Protein AF-A0A533VDF6-F1 (afdb_monomer)

Mean predicted aligned error: 5.84 Å

Structure (mmCIF, N/CA/C/O backbone):
data_AF-A0A533VDF6-F1
#
_entry.id   AF-A0A533VDF6-F1
#
loop_
_atom_site.group_PDB
_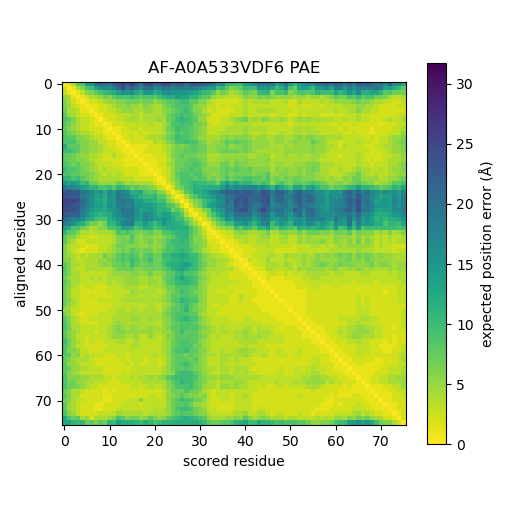atom_site.id
_atom_site.type_symbol
_atom_site.label_atom_id
_atom_site.label_alt_id
_atom_site.label_comp_id
_atom_site.label_asym_id
_atom_site.label_entity_id
_atom_site.label_seq_id
_atom_site.pdbx_PDB_ins_code
_atom_site.Cartn_x
_atom_site.Cartn_y
_atom_site.Cartn_z
_atom_site.occupancy
_atom_site.B_iso_or_equiv
_atom_site.auth_seq_id
_atom_site.auth_comp_id
_atom_site.auth_asym_id
_atom_site.auth_atom_id
_atom_site.pdbx_PDB_model_num
ATOM 1 N N . MET A 1 1 ? -22.555 -0.398 7.830 1.00 52.59 1 MET A N 1
ATOM 2 C CA . MET A 1 1 ? -21.725 0.562 7.068 1.00 52.59 1 MET A CA 1
ATOM 3 C C . MET A 1 1 ? -20.415 -0.141 6.749 1.00 52.59 1 MET A C 1
ATOM 5 O O . MET A 1 1 ? -19.791 -0.634 7.678 1.00 52.59 1 MET A O 1
ATOM 9 N N . LEU A 1 2 ? -20.052 -0.318 5.475 1.00 58.50 2 LEU A N 1
ATOM 10 C CA . LEU A 1 2 ? -18.781 -0.971 5.133 1.00 58.50 2 LEU A CA 1
ATOM 11 C C . LEU A 1 2 ? -17.618 -0.080 5.604 1.00 58.50 2 LEU A C 1
ATOM 13 O O . LEU A 1 2 ? -17.686 1.131 5.369 1.00 58.50 2 LEU A O 1
ATOM 17 N N . PRO A 1 3 ? -16.584 -0.633 6.264 1.00 76.06 3 PRO A N 1
ATOM 18 C CA . PRO A 1 3 ? -15.437 0.157 6.686 1.00 76.06 3 PRO A CA 1
ATOM 19 C C . PRO A 1 3 ? -14.745 0.714 5.440 1.00 76.06 3 PRO A C 1
ATOM 21 O O . PRO A 1 3 ? -14.359 -0.039 4.546 1.00 76.06 3 PRO A O 1
ATOM 24 N N . LYS A 1 4 ? -14.646 2.042 5.368 1.00 84.31 4 LYS A N 1
ATOM 25 C CA . LYS A 1 4 ? -13.857 2.737 4.351 1.00 84.31 4 LYS A CA 1
ATOM 26 C C . LYS A 1 4 ? -12.484 3.023 4.938 1.00 84.31 4 LYS A C 1
ATOM 28 O O . LYS A 1 4 ? -12.407 3.523 6.058 1.00 84.31 4 LYS A O 1
ATOM 33 N N . ILE A 1 5 ? -11.435 2.730 4.184 1.00 87.75 5 ILE A N 1
ATOM 34 C CA . ILE A 1 5 ? -10.053 3.045 4.562 1.00 87.75 5 ILE A CA 1
ATOM 35 C C . ILE A 1 5 ? -9.506 4.111 3.628 1.00 87.75 5 ILE A C 1
ATOM 37 O O . ILE A 1 5 ? -9.934 4.207 2.475 1.00 87.75 5 ILE A O 1
ATOM 41 N N . LYS A 1 6 ? -8.575 4.919 4.135 1.00 87.44 6 LYS A N 1
ATOM 42 C CA . LYS A 1 6 ? -7.846 5.890 3.326 1.00 87.44 6 LYS A CA 1
ATOM 43 C C . LYS A 1 6 ? -6.417 5.417 3.145 1.00 8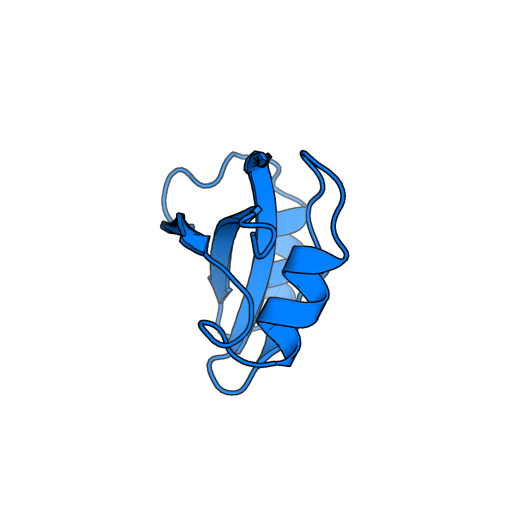7.44 6 LYS A C 1
ATOM 45 O O . LYS A 1 6 ? -5.667 5.316 4.120 1.00 87.44 6 LYS A O 1
ATOM 50 N N . CYS A 1 7 ? -6.031 5.192 1.895 1.00 87.75 7 CYS A N 1
ATOM 51 C CA . CYS A 1 7 ? -4.669 4.802 1.557 1.00 87.75 7 CYS A CA 1
ATOM 52 C C . CYS A 1 7 ? -4.098 5.687 0.455 1.00 87.75 7 CYS A C 1
ATOM 54 O O . CYS A 1 7 ? -4.815 6.195 -0.407 1.00 87.75 7 CYS A O 1
ATOM 56 N N . SER A 1 8 ? -2.781 5.814 0.463 1.00 87.12 8 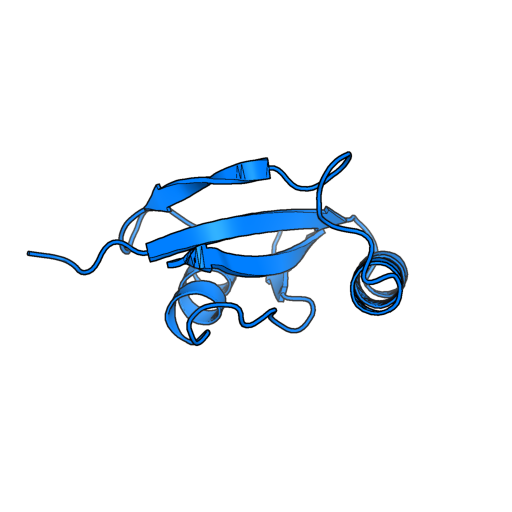SER A N 1
ATOM 57 C CA . SER A 1 8 ? -2.010 6.222 -0.701 1.00 87.12 8 SER A CA 1
ATOM 58 C C . SER A 1 8 ? -1.287 5.009 -1.274 1.00 87.12 8 SER A C 1
ATOM 60 O O . SER A 1 8 ? -1.014 4.038 -0.560 1.00 87.12 8 SER A O 1
ATOM 62 N N . HIS A 1 9 ? -0.987 5.050 -2.570 1.00 84.56 9 HIS A N 1
ATOM 63 C CA . HIS A 1 9 ? -0.202 3.997 -3.206 1.00 84.56 9 HIS A CA 1
ATOM 64 C C . HIS A 1 9 ? 0.883 4.539 -4.122 1.00 84.56 9 HIS A C 1
ATOM 66 O O . HIS A 1 9 ? 0.753 5.644 -4.628 1.00 84.56 9 HIS A O 1
ATOM 72 N N . ILE A 1 10 ? 1.927 3.753 -4.361 1.00 86.38 10 ILE A N 1
ATOM 73 C CA . ILE A 1 10 ? 2.938 4.004 -5.392 1.00 86.38 10 ILE A CA 1
ATOM 74 C C . ILE A 1 10 ? 2.957 2.782 -6.299 1.00 86.38 10 ILE A C 1
ATOM 76 O O . ILE A 1 10 ? 3.120 1.669 -5.804 1.00 86.38 10 ILE A O 1
ATOM 80 N N . LEU A 1 11 ? 2.790 2.982 -7.607 1.00 86.44 11 LEU A N 1
ATOM 81 C CA . LEU A 1 11 ? 2.886 1.923 -8.608 1.00 86.44 11 LEU A CA 1
ATOM 82 C C . LEU A 1 11 ? 4.224 2.020 -9.340 1.00 86.44 11 LEU A C 1
ATOM 84 O O . LEU A 1 11 ? 4.527 3.032 -9.971 1.00 86.44 11 LEU A O 1
ATOM 88 N N . VAL A 1 12 ? 4.999 0.943 -9.291 1.00 87.50 12 VAL A N 1
ATOM 89 C CA . VAL A 1 12 ? 6.271 0.804 -10.007 1.00 87.50 12 VAL A CA 1
ATOM 90 C C . VAL A 1 12 ? 6.280 -0.464 -10.853 1.00 87.50 12 VAL A C 1
ATOM 92 O O . VAL A 1 12 ? 5.538 -1.411 -10.594 1.00 87.50 12 VAL A O 1
ATOM 95 N N . LYS A 1 13 ? 7.133 -0.510 -11.881 1.00 86.62 13 LYS A N 1
ATOM 96 C CA . LYS A 1 13 ? 7.194 -1.672 -12.784 1.00 86.62 13 LYS A CA 1
ATOM 97 C C . LYS A 1 13 ? 8.045 -2.801 -12.211 1.00 86.62 13 LYS A C 1
ATOM 99 O O . LYS A 1 13 ? 7.778 -3.967 -12.497 1.00 86.62 13 LYS A O 1
ATOM 104 N N . LYS A 1 14 ? 9.070 -2.476 -11.417 1.00 87.88 14 LYS A N 1
ATOM 105 C CA . LYS A 1 14 ? 10.028 -3.454 -10.883 1.00 87.88 14 LYS A CA 1
ATOM 106 C C . LYS A 1 14 ? 9.966 -3.538 -9.362 1.00 87.88 14 LYS A C 1
ATOM 108 O O . LYS A 1 14 ? 9.842 -2.532 -8.674 1.00 87.88 14 LYS A O 1
ATOM 113 N N . GLN A 1 15 ? 10.167 -4.739 -8.827 1.00 86.62 15 GLN A N 1
ATOM 114 C CA . GLN A 1 15 ? 10.220 -4.965 -7.379 1.00 86.62 15 GLN A CA 1
ATOM 115 C C . GLN A 1 15 ? 11.374 -4.205 -6.708 1.00 86.62 15 GLN A C 1
ATOM 117 O O . GLN A 1 15 ? 11.211 -3.683 -5.611 1.00 86.62 15 GLN A O 1
ATOM 122 N N . SER A 1 16 ? 12.524 -4.101 -7.380 1.00 87.31 16 SER A N 1
ATOM 123 C CA . SER A 1 16 ? 13.684 -3.352 -6.881 1.00 87.31 16 SER A CA 1
ATOM 124 C C . SER A 1 16 ? 13.379 -1.865 -6.685 1.00 87.31 16 SER A C 1
ATOM 126 O O . SER A 1 16 ? 13.866 -1.260 -5.737 1.00 87.31 16 SER A O 1
ATOM 128 N N . GLU A 1 17 ? 12.546 -1.282 -7.553 1.00 84.38 17 GLU A N 1
ATOM 129 C CA . GLU A 1 17 ? 12.085 0.104 -7.418 1.00 84.38 17 GLU A CA 1
ATOM 130 C C . GLU A 1 17 ? 11.173 0.232 -6.196 1.00 84.38 17 GLU A C 1
ATOM 132 O O . GLU A 1 17 ? 11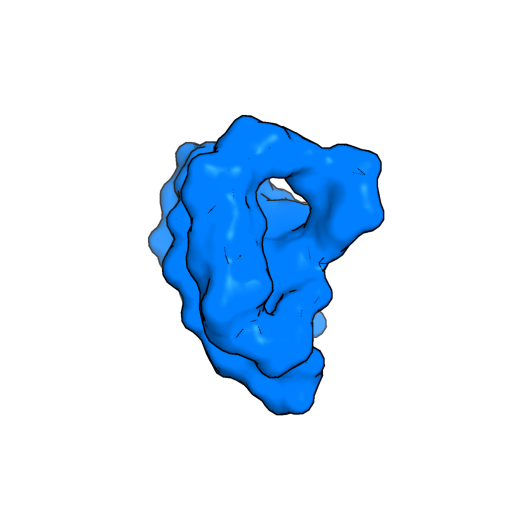.338 1.150 -5.407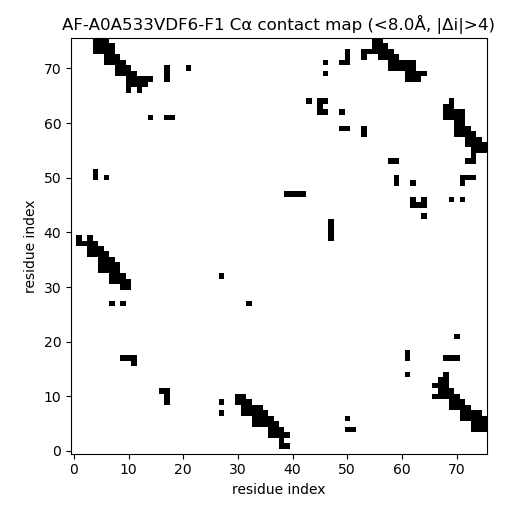 1.00 84.38 17 GLU A O 1
ATOM 137 N N . ALA A 1 18 ? 10.281 -0.738 -5.977 1.00 85.31 18 ALA A N 1
ATOM 138 C CA . ALA A 1 18 ? 9.354 -0.733 -4.847 1.00 85.31 18 ALA A CA 1
ATOM 139 C C . ALA A 1 18 ? 10.099 -0.775 -3.502 1.00 85.31 18 ALA A C 1
ATOM 141 O O . ALA A 1 18 ? 9.798 -0.012 -2.589 1.00 85.31 18 ALA A O 1
ATOM 142 N N . LEU A 1 19 ? 11.116 -1.635 -3.403 1.00 83.19 19 LEU A N 1
ATOM 143 C CA . LEU A 1 19 ? 11.985 -1.734 -2.227 1.00 83.19 19 LEU A CA 1
ATOM 144 C C . LEU A 1 19 ? 12.801 -0.456 -2.008 1.00 83.19 19 LEU A C 1
ATOM 146 O O . LEU A 1 19 ? 12.985 -0.027 -0.871 1.00 83.19 19 LEU A O 1
ATOM 150 N N . SER A 1 20 ? 13.261 0.173 -3.091 1.00 81.62 20 SER A N 1
ATOM 151 C CA . SER A 1 20 ? 13.958 1.455 -3.007 1.00 81.62 20 SER A CA 1
ATOM 152 C C . SER A 1 20 ? 13.043 2.567 -2.485 1.00 81.62 20 SER A C 1
ATOM 154 O O . SER A 1 20 ? 13.487 3.368 -1.670 1.00 81.62 20 SER A O 1
ATOM 156 N N . GLU A 1 21 ? 11.777 2.614 -2.908 1.00 78.31 21 GLU A N 1
ATOM 157 C CA . GLU A 1 21 ? 10.795 3.592 -2.409 1.00 78.31 21 GLU A CA 1
ATOM 158 C C . GLU A 1 21 ? 10.428 3.343 -0.936 1.00 78.31 21 GLU A C 1
ATOM 160 O O . GLU A 1 21 ? 10.180 4.294 -0.206 1.00 78.31 21 GLU A O 1
ATOM 165 N N . LEU A 1 22 ? 10.438 2.087 -0.471 1.00 75.44 22 LEU A N 1
ATOM 166 C CA . LEU A 1 22 ? 10.280 1.764 0.955 1.00 75.44 22 LEU A CA 1
ATOM 167 C C . LEU A 1 22 ? 11.482 2.212 1.793 1.00 75.44 22 LEU A C 1
ATOM 169 O O . LEU A 1 22 ? 11.314 2.686 2.911 1.00 75.44 22 LEU A O 1
ATOM 173 N N . SER A 1 23 ? 12.697 2.049 1.262 1.00 71.31 23 SER A N 1
ATOM 174 C CA . SER A 1 23 ? 13.932 2.417 1.963 1.00 71.31 23 SER A CA 1
ATOM 175 C C . SER A 1 23 ? 14.157 3.928 2.011 1.00 71.31 23 SER A C 1
ATOM 177 O O . SER A 1 23 ? 14.803 4.429 2.932 1.00 71.31 23 SER A O 1
ATOM 179 N N . ILE A 1 24 ? 13.679 4.656 1.005 1.00 61.88 24 ILE A N 1
ATOM 180 C CA . ILE A 1 24 ? 13.730 6.110 0.959 1.00 61.88 24 ILE A CA 1
ATOM 181 C C . ILE A 1 24 ? 12.419 6.591 1.579 1.00 61.88 24 ILE A C 1
ATOM 183 O O . ILE A 1 24 ? 11.464 6.871 0.867 1.00 61.88 24 ILE A O 1
ATOM 187 N N . ASP A 1 25 ? 12.375 6.716 2.907 1.00 54.09 25 ASP A N 1
ATOM 188 C CA . ASP A 1 25 ? 11.243 7.243 3.703 1.00 54.09 25 ASP A CA 1
ATOM 189 C C . ASP A 1 25 ? 10.952 8.745 3.420 1.00 54.09 25 ASP A C 1
ATOM 191 O O . ASP A 1 25 ? 10.604 9.547 4.287 1.00 54.09 25 ASP A O 1
ATOM 195 N N . LYS A 1 26 ? 11.165 9.197 2.180 1.00 47.84 26 LYS A N 1
ATOM 196 C CA . LYS A 1 26 ? 10.762 10.512 1.702 1.00 47.84 26 LYS A CA 1
ATOM 197 C C . LYS A 1 26 ? 9.355 10.365 1.179 1.00 47.84 26 LYS A C 1
ATOM 199 O O . LYS A 1 26 ? 9.127 9.779 0.127 1.00 47.84 26 LYS A O 1
ATOM 204 N N . GLY A 1 27 ? 8.438 10.920 1.966 1.00 46.00 27 GLY A N 1
ATOM 205 C CA . GLY A 1 27 ? 7.009 10.936 1.718 1.00 46.00 27 GLY A CA 1
ATOM 206 C C . GLY A 1 27 ? 6.641 11.062 0.244 1.00 46.00 27 GLY A C 1
ATOM 207 O O . GLY A 1 27 ? 7.303 11.751 -0.531 1.00 46.00 27 GLY A O 1
ATOM 208 N N . SER A 1 28 ? 5.537 10.396 -0.082 1.00 48.97 28 SER A N 1
ATOM 209 C CA . SER A 1 28 ? 4.874 10.147 -1.368 1.00 48.97 28 SER A CA 1
ATOM 210 C C . SER A 1 28 ? 4.625 11.360 -2.291 1.00 48.97 28 SER A C 1
ATOM 212 O O . SER A 1 28 ? 3.820 11.281 -3.211 1.00 48.97 28 SER A O 1
ATOM 214 N N . GLY A 1 29 ? 5.311 12.485 -2.109 1.00 41.91 29 GLY A N 1
ATOM 215 C CA . GLY A 1 29 ? 5.059 13.778 -2.734 1.00 41.91 29 GLY A CA 1
ATOM 216 C C . GLY A 1 29 ? 5.346 13.892 -4.231 1.00 41.91 29 GLY A C 1
ATOM 217 O O . GLY A 1 29 ? 5.146 14.975 -4.770 1.00 41.91 29 GLY A O 1
ATOM 218 N N . LYS A 1 30 ? 5.802 12.838 -4.928 1.00 50.12 30 LYS A N 1
ATOM 219 C CA . LYS A 1 30 ? 5.981 12.899 -6.398 1.00 50.12 30 LYS A CA 1
ATOM 220 C C . LYS A 1 30 ? 5.520 11.684 -7.208 1.00 50.12 30 LYS A C 1
ATOM 222 O O . LYS A 1 30 ? 5.388 11.827 -8.418 1.00 50.12 30 LYS A O 1
ATOM 227 N N . ARG A 1 31 ? 5.293 10.509 -6.606 1.00 52.78 31 ARG A N 1
ATOM 228 C CA . ARG A 1 31 ? 4.945 9.274 -7.353 1.00 52.78 31 ARG A CA 1
ATOM 229 C C . ARG A 1 31 ? 3.840 8.432 -6.718 1.00 52.78 31 ARG A C 1
ATOM 231 O O . ARG A 1 31 ? 3.510 7.383 -7.261 1.00 52.78 31 ARG A O 1
ATOM 238 N N . GLY A 1 32 ? 3.258 8.889 -5.605 1.00 60.75 32 GLY A N 1
ATOM 239 C CA . GLY A 1 32 ? 2.215 8.151 -4.907 1.00 60.75 32 GLY A CA 1
ATOM 240 C C . GLY A 1 32 ? 0.925 8.937 -4.757 1.00 60.75 32 GLY A C 1
ATOM 241 O O . GLY A 1 32 ? 0.899 9.946 -4.056 1.00 60.75 32 GLY A O 1
ATOM 242 N N . GLY A 1 33 ? -0.133 8.486 -5.425 1.00 69.69 33 GLY A N 1
ATOM 243 C CA . GLY A 1 33 ? -1.443 9.130 -5.381 1.00 69.69 33 GLY A CA 1
ATOM 244 C C . GLY A 1 33 ? -2.195 8.815 -4.089 1.00 69.69 33 GLY A C 1
ATOM 245 O O . GLY A 1 33 ? -2.179 7.675 -3.617 1.00 69.69 33 GLY A O 1
ATOM 246 N N . ASP A 1 34 ? -2.867 9.823 -3.530 1.00 79.56 34 ASP A N 1
ATOM 247 C CA . ASP A 1 34 ? -3.928 9.628 -2.539 1.00 79.56 34 ASP A CA 1
ATOM 248 C C . ASP A 1 34 ? -5.130 9.003 -3.257 1.00 79.56 34 ASP A C 1
ATOM 250 O O . ASP A 1 34 ? -5.652 9.580 -4.210 1.00 79.56 34 ASP A O 1
ATOM 254 N N . LEU A 1 35 ? -5.548 7.812 -2.831 1.00 81.19 35 LEU A N 1
ATOM 255 C CA . LEU A 1 35 ? -6.710 7.130 -3.412 1.00 81.19 35 LEU A CA 1
ATOM 256 C C . LEU A 1 35 ? -8.027 7.577 -2.765 1.00 81.19 35 LEU A C 1
ATOM 258 O O . LEU A 1 35 ? -9.093 7.075 -3.118 1.00 81.19 35 LEU A O 1
ATOM 262 N N . GLY A 1 36 ? -7.973 8.498 -1.800 1.00 83.19 36 GLY A N 1
ATOM 263 C CA . GLY A 1 36 ? -9.111 8.856 -0.975 1.00 83.19 36 GLY A CA 1
ATOM 264 C C . GLY A 1 36 ? -9.628 7.674 -0.155 1.00 83.19 36 GLY A C 1
ATOM 265 O O . GLY A 1 36 ? -8.910 6.719 0.149 1.00 83.19 36 GLY A O 1
ATOM 266 N N . PHE A 1 37 ? -10.896 7.764 0.239 1.00 86.44 37 PHE A N 1
ATOM 267 C CA . PHE A 1 37 ? -11.578 6.702 0.969 1.00 86.44 37 PHE A CA 1
ATOM 268 C C . PHE A 1 37 ? -12.207 5.705 0.000 1.00 86.44 37 PHE A C 1
ATOM 270 O O . PHE A 1 37 ? -13.112 6.068 -0.752 1.00 86.44 37 PHE A O 1
ATOM 277 N N . PHE A 1 38 ? -11.813 4.439 0.091 1.00 86.88 38 PHE A N 1
ATOM 278 C CA . PHE A 1 38 ? -12.418 3.359 -0.685 1.00 86.88 38 PHE A CA 1
ATOM 279 C C . PHE A 1 38 ? -12.922 2.229 0.218 1.00 86.88 38 PHE A C 1
ATOM 281 O O . PHE A 1 38 ? -12.498 2.069 1.365 1.00 86.88 38 PHE A O 1
ATOM 288 N N . GLY A 1 39 ? -13.896 1.480 -0.299 1.00 86.75 39 GLY A N 1
ATOM 289 C CA . GLY A 1 39 ? -14.442 0.277 0.327 1.00 86.75 39 GLY A CA 1
ATOM 290 C C . GLY A 1 39 ? -13.991 -0.991 -0.400 1.00 86.75 39 GLY A C 1
ATOM 291 O O . GLY A 1 39 ? -13.298 -0.925 -1.415 1.00 86.75 39 GLY A O 1
ATOM 292 N N . LYS A 1 40 ? -14.423 -2.148 0.107 1.00 86.56 40 LYS A N 1
ATOM 293 C CA . LYS A 1 40 ? -14.221 -3.439 -0.567 1.00 86.56 40 LYS A CA 1
ATOM 294 C C . LYS A 1 40 ? -14.935 -3.474 -1.926 1.00 86.56 40 LYS A C 1
ATOM 296 O O . LYS A 1 40 ? -16.023 -2.916 -2.056 1.00 86.56 40 LYS A O 1
ATOM 301 N N . GLY A 1 41 ? -14.338 -4.138 -2.910 1.00 86.81 41 GLY A N 1
ATOM 302 C CA . GLY A 1 41 ? -14.821 -4.284 -4.284 1.00 86.81 41 GLY A CA 1
ATOM 303 C C . GLY A 1 41 ? -14.425 -3.154 -5.240 1.00 86.81 41 GLY A C 1
ATOM 304 O O . GLY A 1 41 ? -14.815 -3.198 -6.402 1.00 86.81 41 GLY A O 1
ATOM 305 N N . ILE A 1 42 ? -13.676 -2.147 -4.777 1.00 86.50 42 ILE A N 1
ATOM 306 C CA . ILE A 1 42 ? -13.253 -1.000 -5.605 1.00 86.50 42 ILE A CA 1
ATOM 307 C C . ILE A 1 42 ? -11.875 -1.224 -6.236 1.00 86.50 42 ILE A C 1
ATOM 309 O O . ILE A 1 42 ? -11.611 -0.746 -7.336 1.00 86.50 42 ILE A O 1
ATOM 313 N N . MET A 1 43 ? -10.994 -1.945 -5.541 1.00 86.62 43 MET A N 1
ATOM 314 C CA . MET A 1 43 ? -9.615 -2.189 -5.964 1.00 86.62 43 MET A CA 1
ATOM 315 C C . MET A 1 43 ? -9.412 -3.658 -6.334 1.00 86.62 43 MET A C 1
ATOM 317 O O . MET A 1 43 ? -10.175 -4.532 -5.924 1.00 86.62 43 MET A O 1
ATOM 321 N N . VAL A 1 44 ? -8.342 -3.949 -7.080 1.00 90.31 44 VAL A N 1
ATOM 322 C CA . VAL A 1 44 ? -7.958 -5.336 -7.369 1.00 90.31 44 VAL A CA 1
ATOM 323 C C . VAL A 1 44 ? -7.721 -6.107 -6.072 1.00 90.31 44 VAL A C 1
ATOM 325 O O . VAL A 1 44 ? -7.137 -5.592 -5.118 1.00 90.31 44 VAL A O 1
ATOM 328 N N . LYS A 1 45 ? -8.141 -7.373 -6.049 1.00 90.81 45 LYS A N 1
ATOM 329 C CA . LYS A 1 45 ? -8.119 -8.234 -4.859 1.00 90.81 45 LYS A CA 1
ATOM 330 C C . LYS A 1 45 ? -6.799 -8.212 -4.061 1.00 90.81 45 LYS A C 1
ATOM 332 O O . LYS A 1 45 ? -6.877 -8.017 -2.851 1.00 90.81 45 LYS A O 1
ATOM 337 N N . PRO A 1 46 ? -5.601 -8.358 -4.667 1.00 91.12 46 PRO A N 1
ATOM 338 C CA . PRO A 1 46 ? -4.343 -8.297 -3.912 1.00 91.12 46 PRO A CA 1
ATOM 339 C C . PRO A 1 46 ? -4.092 -6.929 -3.259 1.00 91.12 46 PRO A C 1
ATOM 341 O O . PRO A 1 46 ? -3.645 -6.868 -2.117 1.00 91.12 46 PRO A O 1
ATOM 344 N N . PHE A 1 47 ? -4.424 -5.837 -3.952 1.00 90.38 47 PHE A N 1
ATOM 345 C CA . PHE A 1 47 ? -4.291 -4.481 -3.421 1.00 90.38 47 PHE A CA 1
ATOM 346 C C . PHE A 1 47 ? -5.259 -4.245 -2.262 1.00 90.38 47 PHE A C 1
ATOM 348 O O . PHE A 1 47 ? -4.877 -3.702 -1.226 1.00 90.38 47 PHE A O 1
ATOM 355 N N . GLU A 1 48 ? -6.513 -4.663 -2.431 1.00 90.75 48 GLU A N 1
ATOM 356 C CA . GLU A 1 48 ? -7.544 -4.540 -1.407 1.00 90.75 48 GLU A CA 1
ATOM 357 C C . GLU A 1 48 ? -7.139 -5.283 -0.136 1.00 90.75 48 GLU A C 1
ATOM 359 O O . GLU A 1 48 ? -7.100 -4.685 0.937 1.00 90.75 48 GLU A O 1
ATOM 364 N N . VAL A 1 49 ? -6.797 -6.567 -0.259 1.00 91.12 49 VAL A N 1
ATOM 365 C CA . VAL A 1 49 ? -6.430 -7.401 0.890 1.00 91.12 49 VAL A CA 1
ATOM 366 C C . VAL A 1 49 ? -5.257 -6.782 1.643 1.00 91.12 49 VAL A C 1
ATOM 368 O O . VAL A 1 49 ? -5.346 -6.625 2.857 1.00 91.12 49 VAL A O 1
ATOM 371 N N . ALA A 1 50 ? -4.207 -6.355 0.939 1.00 91.88 50 ALA A N 1
ATOM 372 C CA . ALA A 1 50 ? -3.069 -5.702 1.573 1.00 91.88 50 ALA A CA 1
ATOM 373 C C . ALA A 1 50 ? -3.468 -4.392 2.270 1.00 91.88 50 ALA A C 1
ATOM 375 O O . ALA A 1 50 ? -3.147 -4.208 3.437 1.00 91.88 50 ALA A O 1
ATOM 376 N N . SER A 1 51 ? -4.233 -3.520 1.607 1.00 90.06 51 SER A N 1
ATOM 377 C CA . SER A 1 51 ? -4.667 -2.233 2.173 1.00 90.06 51 SER A CA 1
ATOM 378 C C . SER A 1 51 ? -5.498 -2.387 3.449 1.00 90.06 51 SER A C 1
ATOM 380 O O . SER A 1 51 ? -5.302 -1.647 4.410 1.00 90.06 51 SER A O 1
ATOM 382 N N . PHE A 1 52 ? -6.432 -3.343 3.465 1.00 90.38 52 PHE A N 1
ATOM 383 C CA . PHE A 1 52 ? -7.296 -3.600 4.620 1.00 90.38 52 PHE A CA 1
ATOM 384 C C . PHE A 1 52 ? -6.579 -4.330 5.756 1.00 90.38 52 PHE A C 1
ATOM 386 O O . PHE A 1 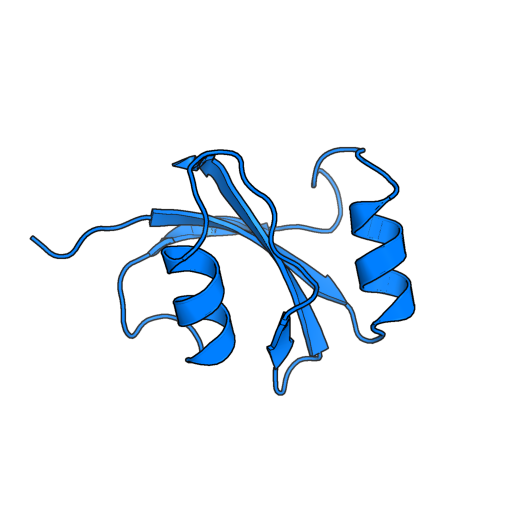52 ? -7.010 -4.208 6.902 1.00 90.38 52 PHE A O 1
ATOM 393 N N . ASN A 1 53 ? -5.511 -5.070 5.451 1.00 91.81 53 ASN A N 1
ATOM 394 C CA . ASN A 1 53 ? -4.700 -5.760 6.448 1.00 91.81 53 ASN A CA 1
ATOM 395 C C . ASN A 1 53 ? -3.654 -4.845 7.108 1.00 91.81 53 ASN A C 1
ATOM 397 O O . ASN A 1 53 ? -3.064 -5.226 8.113 1.00 91.81 53 ASN A O 1
ATOM 401 N N . LEU A 1 54 ? -3.422 -3.648 6.559 1.00 90.06 54 LEU A N 1
ATOM 402 C CA . LEU A 1 54 ? -2.548 -2.650 7.168 1.00 90.06 54 LEU A CA 1
ATOM 403 C C . LEU A 1 54 ? -3.213 -1.962 8.357 1.00 90.06 54 LEU A C 1
ATOM 405 O O . LEU A 1 54 ? -4.390 -1.589 8.320 1.00 90.06 54 LEU A O 1
ATOM 409 N N . GLU A 1 55 ? -2.410 -1.688 9.374 1.00 89.12 55 GLU A N 1
ATOM 410 C CA . GLU A 1 55 ? -2.735 -0.788 10.468 1.00 89.12 55 GLU A CA 1
ATOM 411 C C . GLU A 1 55 ? -2.613 0.681 10.043 1.00 89.12 55 GLU A C 1
ATOM 413 O O . GLU A 1 55 ? -2.026 1.037 9.016 1.00 89.12 55 GLU A O 1
ATOM 418 N N . LYS A 1 56 ? -3.196 1.580 10.837 1.00 87.44 56 LYS A N 1
ATOM 419 C CA . LYS A 1 56 ? -3.116 3.018 10.576 1.00 87.44 56 LYS A CA 1
ATOM 420 C C . LYS A 1 56 ? -1.657 3.487 10.640 1.00 87.44 56 LYS A C 1
ATOM 422 O O . LYS A 1 56 ? -0.954 3.203 11.599 1.00 87.44 56 LYS A O 1
ATOM 427 N N . ASN A 1 57 ? -1.245 4.269 9.645 1.00 85.44 57 ASN A N 1
ATOM 428 C CA . ASN A 1 57 ? 0.124 4.731 9.392 1.00 85.44 57 ASN A CA 1
ATOM 429 C C . ASN A 1 57 ? 1.128 3.639 8.991 1.00 85.44 57 ASN A C 1
ATOM 431 O O . ASN A 1 57 ? 2.307 3.950 8.832 1.00 85.44 57 ASN A O 1
ATOM 435 N N . GLN A 1 58 ? 0.680 2.403 8.762 1.00 87.44 58 GLN A N 1
ATOM 436 C CA . GLN A 1 58 ? 1.541 1.323 8.295 1.00 87.44 58 GLN A CA 1
ATOM 437 C C . GLN A 1 58 ? 1.715 1.363 6.771 1.00 87.44 58 GLN A C 1
ATOM 439 O O . GLN A 1 58 ? 0.832 1.810 6.028 1.00 87.44 58 GLN A O 1
ATOM 444 N N . ILE A 1 59 ? 2.867 0.876 6.315 1.00 87.12 59 ILE A N 1
ATOM 445 C CA . ILE A 1 59 ? 3.207 0.691 4.905 1.00 87.12 59 ILE A CA 1
ATOM 446 C C . ILE A 1 59 ? 3.290 -0.814 4.620 1.00 87.12 59 ILE A C 1
ATOM 448 O O . ILE A 1 59 ? 3.831 -1.562 5.433 1.00 87.12 59 ILE A O 1
ATOM 452 N N . SER A 1 60 ? 2.739 -1.266 3.493 1.00 88.12 60 SER A N 1
ATOM 453 C CA . SER A 1 60 ? 2.830 -2.659 3.057 1.00 88.12 60 SER A CA 1
ATOM 454 C C . SER A 1 60 ? 4.170 -2.970 2.416 1.00 88.12 60 SER A C 1
ATOM 456 O O . SER A 1 60 ? 4.831 -2.111 1.833 1.00 88.12 60 SER A O 1
ATOM 458 N N . GLU A 1 61 ? 4.493 -4.256 2.395 1.00 90.00 61 GLU A N 1
ATOM 459 C CA . GLU A 1 61 ? 5.459 -4.795 1.447 1.00 90.00 61 GLU A CA 1
ATOM 460 C C . GLU A 1 61 ? 4.994 -4.579 -0.012 1.00 90.00 61 GLU A C 1
ATOM 462 O O . GLU A 1 61 ? 3.811 -4.294 -0.251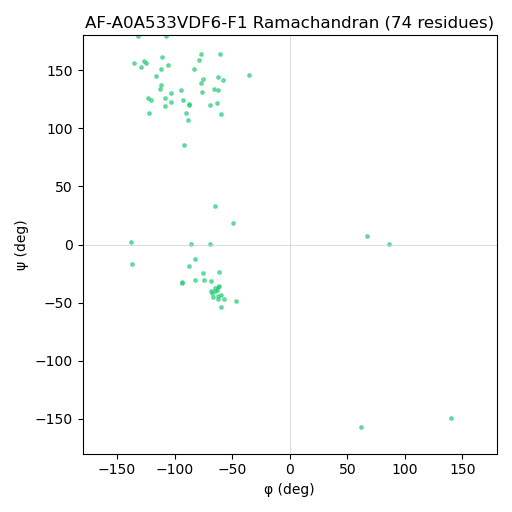 1.00 90.00 61 GLU A O 1
ATOM 467 N N . PRO A 1 62 ? 5.892 -4.710 -1.008 1.00 90.75 62 PRO A N 1
ATOM 468 C CA . PRO A 1 62 ? 5.532 -4.591 -2.416 1.00 90.75 62 PRO A CA 1
ATOM 469 C C . PRO A 1 62 ? 4.482 -5.619 -2.847 1.00 90.75 62 PRO A C 1
ATOM 471 O O . PRO A 1 62 ? 4.755 -6.812 -2.963 1.00 90.75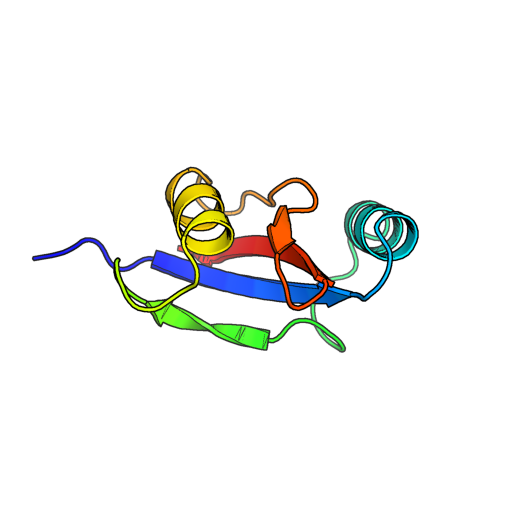 62 PRO A O 1
ATOM 474 N N . VAL A 1 63 ? 3.283 -5.140 -3.162 1.00 91.44 63 VAL A N 1
ATOM 475 C CA . VAL A 1 63 ? 2.162 -5.968 -3.609 1.00 91.44 63 VAL A CA 1
ATOM 476 C C . VAL A 1 63 ? 2.187 -6.086 -5.124 1.00 91.44 63 VAL A C 1
ATOM 478 O O . VAL A 1 63 ? 1.960 -5.111 -5.837 1.00 91.44 63 VAL A O 1
ATOM 481 N N . LYS A 1 64 ? 2.439 -7.290 -5.634 1.00 90.56 64 LYS A N 1
ATOM 482 C CA . LYS A 1 64 ? 2.406 -7.560 -7.073 1.00 90.56 64 LYS A CA 1
ATOM 483 C C . LYS A 1 64 ? 0.964 -7.648 -7.582 1.00 90.56 64 LYS A C 1
ATOM 485 O O . LYS A 1 64 ? 0.147 -8.389 -7.039 1.00 90.56 64 LYS A O 1
ATOM 490 N N . THR A 1 65 ? 0.675 -6.936 -8.661 1.00 89.69 65 THR A N 1
ATOM 491 C CA . THR A 1 65 ? -0.579 -6.989 -9.420 1.00 89.69 65 THR A CA 1
ATOM 492 C C . THR A 1 65 ? -0.264 -7.108 -10.913 1.00 89.69 65 THR A C 1
ATOM 494 O O . THR A 1 65 ? 0.899 -7.125 -11.320 1.00 89.69 65 THR A O 1
ATOM 497 N N . GLU A 1 66 ? -1.299 -7.173 -11.747 1.00 88.75 66 GLU A N 1
ATOM 498 C CA . GLU A 1 66 ? -1.167 -7.107 -13.207 1.00 88.75 66 GLU A CA 1
ATOM 499 C C . GLU A 1 66 ? -0.563 -5.784 -13.718 1.00 88.75 66 GLU A C 1
ATOM 501 O O . GLU A 1 66 ? 0.041 -5.760 -14.787 1.00 88.75 66 GLU A O 1
ATOM 506 N N . PHE A 1 67 ? -0.662 -4.699 -12.943 1.00 85.56 67 PHE A N 1
ATOM 507 C CA . PHE A 1 67 ? -0.140 -3.382 -13.319 1.00 85.56 67 PHE A CA 1
ATOM 508 C C . PHE A 1 67 ? 1.329 -3.179 -12.922 1.00 85.56 67 PHE A C 1
ATOM 510 O O . PHE A 1 67 ? 1.990 -2.280 -13.445 1.00 85.56 67 PHE A O 1
ATOM 517 N N . GLY A 1 68 ? 1.846 -3.991 -11.995 1.00 89.19 68 GLY A N 1
ATOM 518 C CA . GLY A 1 68 ? 3.193 -3.859 -11.446 1.00 89.19 68 GLY A CA 1
ATOM 519 C C . GLY A 1 68 ? 3.241 -4.131 -9.945 1.00 89.19 68 GLY A C 1
ATOM 520 O O . GLY A 1 68 ? 2.478 -4.936 -9.418 1.00 89.19 68 GLY A O 1
ATOM 521 N N . TYR A 1 69 ? 4.160 -3.469 -9.249 1.00 90.12 69 TYR A N 1
ATOM 522 C CA . TYR A 1 69 ? 4.296 -3.546 -7.798 1.00 90.12 69 TYR A CA 1
ATOM 523 C C . TYR A 1 69 ? 3.721 -2.294 -7.151 1.00 90.12 69 TYR A C 1
ATOM 525 O O . TYR A 1 69 ? 4.061 -1.175 -7.533 1.00 90.12 69 TYR A O 1
ATOM 533 N N . HIS A 1 70 ? 2.870 -2.500 -6.155 1.00 87.94 70 HIS A N 1
ATOM 534 C CA . HIS A 1 70 ? 2.241 -1.444 -5.386 1.00 87.94 70 HIS A CA 1
ATOM 535 C C . HIS A 1 70 ? 2.834 -1.389 -3.984 1.00 87.94 70 HIS A C 1
ATOM 537 O O . HIS A 1 70 ? 2.808 -2.380 -3.259 1.00 87.94 70 HIS A O 1
ATOM 543 N N . ILE A 1 71 ? 3.314 -0.218 -3.585 1.00 88.69 71 ILE A N 1
ATOM 544 C CA . ILE A 1 71 ? 3.547 0.105 -2.177 1.00 88.69 71 ILE A CA 1
ATOM 545 C C . ILE A 1 71 ? 2.293 0.794 -1.660 1.00 88.69 71 ILE A C 1
ATOM 547 O O . ILE A 1 71 ? 1.875 1.791 -2.248 1.00 88.69 71 ILE A O 1
ATOM 551 N N . ILE A 1 72 ? 1.686 0.283 -0.592 1.00 88.69 72 ILE A N 1
ATOM 552 C CA . ILE A 1 72 ? 0.454 0.839 -0.026 1.00 88.69 72 ILE A CA 1
ATOM 553 C C . ILE A 1 72 ? 0.769 1.429 1.336 1.00 88.69 72 ILE A C 1
ATOM 555 O O . ILE A 1 72 ? 1.400 0.777 2.158 1.00 88.69 72 ILE A O 1
ATOM 559 N N . LYS A 1 73 ? 0.286 2.638 1.609 1.00 87.69 73 LYS A N 1
ATOM 560 C CA . LYS A 1 73 ? 0.335 3.237 2.942 1.00 87.69 73 LYS A CA 1
ATOM 561 C C . LYS A 1 73 ? -1.071 3.546 3.411 1.00 87.69 73 LYS A C 1
ATOM 563 O O . LYS A 1 73 ? -1.799 4.280 2.744 1.00 87.69 73 LYS A O 1
ATOM 568 N N . ARG A 1 74 ? -1.453 3.025 4.574 1.00 88.25 74 ARG A N 1
ATOM 569 C CA . ARG A 1 74 ? -2.744 3.344 5.182 1.00 88.25 74 ARG A CA 1
ATOM 570 C C . ARG A 1 74 ? -2.607 4.597 6.036 1.00 88.25 74 ARG A C 1
ATOM 572 O O . ARG A 1 74 ? -1.844 4.618 6.991 1.00 88.25 74 ARG A O 1
ATOM 579 N N . SER A 1 75 ? -3.353 5.645 5.713 1.00 81.44 75 SER A N 1
ATOM 580 C CA . SER A 1 75 ? -3.372 6.892 6.490 1.00 81.44 75 SER A CA 1
ATOM 581 C C . SER A 1 75 ? -4.490 6.919 7.537 1.00 81.44 75 SER A C 1
ATOM 583 O O . SER A 1 75 ? -4.305 7.501 8.607 1.00 81.44 75 SER A O 1
ATOM 585 N N . ALA A 1 76 ? -5.642 6.295 7.257 1.00 71.50 76 ALA A N 1
ATOM 586 C CA . ALA A 1 76 ? -6.768 6.168 8.190 1.00 71.50 76 ALA A CA 1
ATOM 587 C C . ALA A 1 76 ? -7.506 4.835 7.996 1.00 71.50 76 ALA A C 1
ATOM 589 O O . ALA A 1 76 ? -7.713 4.435 6.831 1.00 71.50 76 ALA A O 1
#

Foldseek 3Di:
DFDWFKKKKAFDADLVVQVVCVVPPPDPVPGIDTPGTDGPPPDDPQVRVQQVPDDAQDWDRFGQDPRHTMIMGTND

Nearest PDB structures (foldseek):
  6vj6-assembly1_A  TM=8.579E-01  e=3.020E-07  Bacillus cereus ATCC 14579
  6xd8-assembly2_B  TM=8.404E-01  e=2.222E-07  Bacillus anthracis str. Sterne
  6vj4-assembly1_A-2  TM=8.370E-01  e=1.399E-06  Bacillus anthracis
  3ikd-assembly1_A  TM=8.280E-01  e=2.079E-05  Homo sapiens
  2jzv-assembly1_A  TM=7.248E-01  e=5.546E-05  Staphylococcus aureus

Radius of gyration: 11.62 Å; Cα contacts (8 Å, |Δi|>4): 140; chains: 1; bounding box: 36×22×24 Å

Solvent-accessible surface are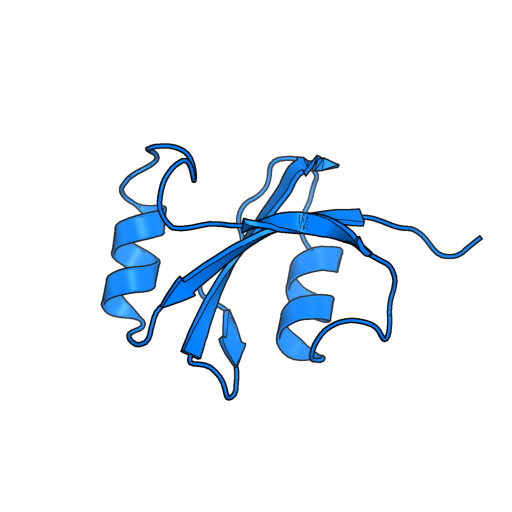a (backbone atoms only — not comparable to full-atom values): 4484 Å² total; per-residue (Å²): 132,83,75,63,39,27,36,34,38,30,78,34,81,43,67,71,56,40,53,49,55,65,71,45,83,68,73,57,85,85,68,32,54,76,66,50,73,45,50,88,89,77,54,59,68,68,61,42,54,52,55,72,71,46,51,73,70,32,70,54,71,70,43,71,55,97,88,25,22,32,35,38,34,23,69,76

Secondary structure (DSSP, 8-state):
-PPPEEEEEEEESSHHHHHHHHHS---STTTEEEEEEE-TTSS-HHHHHHHHHSPTT-B---EEETTEEEEEEE--

Sequence (76 aa):
MLPKIKCSHILVKKQSEALSELSIDKGSGKRGGDLGFFGKGIMVKPFEVASFNLEKNQISEPVKTEFGYHIIKRSA

pLDDT: mean 81.35, std 12.97, range [41.91, 91.88]